Protein AF-A0A662CGD3-F1 (afdb_monomer)

Nearest PDB structures (foldseek):
  6g94-assembly1_A  TM=6.983E-01  e=3.030E+00  Escherichia coli K-12

pLDDT: mean 92.31, std 8.17, range [48.78, 98.56]

Foldseek 3Di:
DPPVVVVLCCCCPVPLVVLLVVLVVCQVCVVPFDCDDPNDGRVCVSVVSNVVSVVVNVVVVVVVLVVCCPPPHHCQSVVCVVPVDRDDDD

Solvent-accessible surface area (backbone atoms only — not comparable to full-atom values): 5134 Å² total; per-residue (Å²): 129,58,75,65,56,52,53,54,47,50,45,44,62,74,45,40,45,54,52,34,50,55,23,48,58,44,66,76,40,59,91,77,46,55,76,60,47,100,88,38,48,26,67,59,51,35,51,54,50,27,52,54,43,48,50,53,52,49,52,49,48,56,53,48,56,55,59,40,36,70,42,98,43,58,57,48,46,57,48,22,71,74,74,70,50,80,82,75,91,127

Secondary structure (DSSP, 8-state):
--HHHHHHHHHIIIIIHHHHHHHHHHHH-GGGS-SEETTEEHHHHHHHHHHHHHHHHHHHHHHHHHHHT-SSSTTHHHHHHHHSPPPP--

Radius of gyration: 18.24 Å; Cα contacts (8 Å, |Δi|>4): 64; chains: 1; bounding box: 45×20×48 Å

Mean predicted aligned error: 4.75 Å

Structure (mmCIF, N/CA/C/O backbone):
data_AF-A0A662CGD3-F1
#
_entry.id   AF-A0A662CGD3-F1
#
loop_
_atom_site.group_PDB
_atom_site.id
_atom_site.type_symbol
_atom_site.label_atom_id
_atom_site.label_alt_id
_atom_site.label_comp_id
_atom_s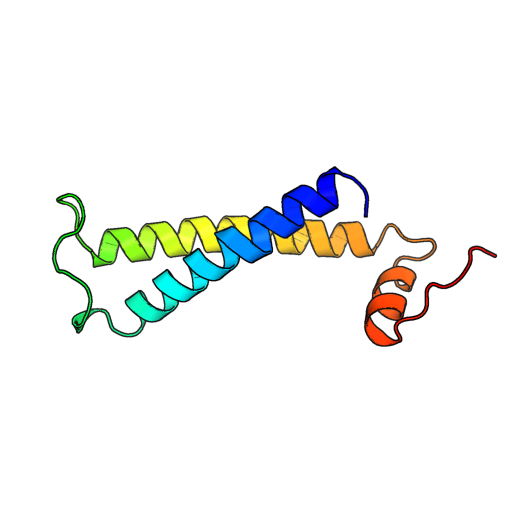ite.label_asym_id
_atom_site.label_entity_id
_atom_site.label_seq_id
_atom_site.pdbx_PDB_ins_code
_atom_site.Cartn_x
_atom_site.Cartn_y
_atom_site.Cartn_z
_atom_site.occupancy
_atom_site.B_iso_or_equiv
_atom_site.auth_seq_id
_atom_site.auth_comp_id
_atom_site.auth_asym_id
_atom_site.auth_atom_id
_atom_site.pdbx_PDB_model_num
ATOM 1 N N . PHE A 1 1 ? 10.216 3.691 -14.368 1.00 72.00 1 PHE A N 1
ATOM 2 C CA . PHE A 1 1 ? 8.773 3.713 -14.049 1.00 72.00 1 PHE A CA 1
ATOM 3 C C . PHE A 1 1 ? 8.014 4.556 -15.048 1.00 72.00 1 PHE A C 1
ATOM 5 O O . PHE A 1 1 ? 8.319 5.743 -15.187 1.00 72.00 1 PHE A O 1
ATOM 12 N N . ASN A 1 2 ? 7.021 3.962 -15.704 1.00 87.06 2 ASN A N 1
ATOM 13 C CA . ASN A 1 2 ? 6.062 4.733 -16.490 1.00 87.06 2 ASN A CA 1
AT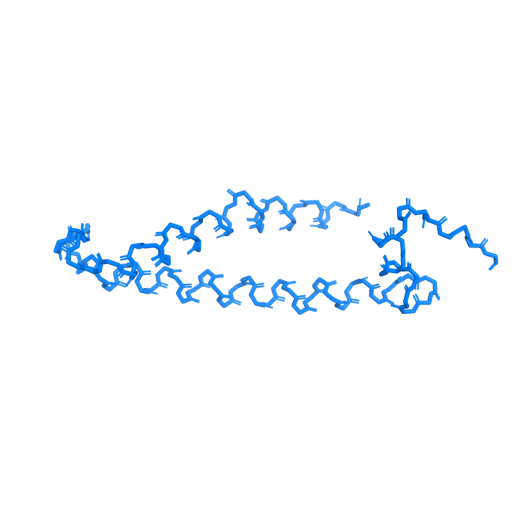OM 14 C C . ASN A 1 2 ? 5.134 5.557 -15.553 1.00 87.06 2 ASN A C 1
ATOM 16 O O . ASN A 1 2 ? 5.105 5.306 -14.341 1.00 87.06 2 ASN A O 1
ATOM 20 N N . PRO A 1 3 ? 4.402 6.562 -16.068 1.00 90.38 3 PRO A N 1
ATOM 21 C CA . PRO A 1 3 ? 3.532 7.404 -15.242 1.00 90.38 3 PRO A CA 1
ATOM 22 C C . PRO A 1 3 ? 2.488 6.616 -14.438 1.00 90.38 3 PRO A C 1
ATOM 24 O O . PRO A 1 3 ? 2.264 6.922 -13.269 1.00 90.38 3 PRO A O 1
ATOM 27 N N . LEU A 1 4 ? 1.911 5.564 -15.029 1.00 89.69 4 LEU A N 1
ATOM 28 C CA . LEU A 1 4 ? 0.913 4.717 -14.374 1.00 89.69 4 LEU A CA 1
ATOM 29 C C . LEU A 1 4 ? 1.497 3.988 -13.155 1.00 89.69 4 LEU A C 1
ATOM 31 O O . LEU A 1 4 ? 0.934 4.073 -12.070 1.00 89.69 4 LEU A O 1
ATOM 35 N N . GLN A 1 5 ? 2.666 3.358 -13.296 1.00 89.38 5 GLN A N 1
ATOM 36 C CA . GLN A 1 5 ? 3.366 2.672 -12.206 1.00 89.38 5 GLN A CA 1
ATOM 37 C C . GLN A 1 5 ? 3.673 3.617 -11.043 1.00 89.38 5 GLN A C 1
ATOM 39 O O . GLN A 1 5 ? 3.489 3.233 -9.892 1.00 89.38 5 GLN A O 1
ATOM 44 N N . LYS A 1 6 ? 4.109 4.855 -11.324 1.00 92.00 6 LYS A N 1
ATOM 45 C CA . LYS A 1 6 ? 4.385 5.847 -10.270 1.00 92.00 6 LYS A CA 1
ATOM 46 C C . LYS A 1 6 ? 3.127 6.167 -9.468 1.00 92.00 6 LYS A C 1
ATOM 48 O O . LYS A 1 6 ? 3.163 6.132 -8.242 1.00 92.00 6 LYS A O 1
ATOM 53 N N . VAL A 1 7 ? 2.023 6.455 -10.156 1.00 93.81 7 VAL A N 1
ATOM 54 C CA . VAL A 1 7 ? 0.748 6.792 -9.512 1.00 93.81 7 VAL A CA 1
ATOM 55 C C . VAL A 1 7 ? 0.221 5.604 -8.707 1.00 93.81 7 VAL A C 1
ATOM 57 O O . VAL A 1 7 ? -0.073 5.757 -7.522 1.00 93.81 7 VAL A O 1
ATOM 60 N N . SER A 1 8 ? 0.170 4.411 -9.305 1.00 92.88 8 SER A N 1
ATOM 61 C CA . SER A 1 8 ? -0.281 3.194 -8.622 1.00 92.88 8 SER A CA 1
ATOM 62 C C . SER A 1 8 ? 0.563 2.880 -7.386 1.00 92.88 8 SER A C 1
ATOM 64 O O . SER A 1 8 ? 0.009 2.532 -6.347 1.00 92.88 8 SER A O 1
ATOM 66 N N . TYR A 1 9 ? 1.885 3.056 -7.465 1.00 93.25 9 TYR A N 1
ATOM 67 C CA . TYR A 1 9 ? 2.783 2.825 -6.335 1.00 93.25 9 TYR A CA 1
ATOM 68 C C . TYR A 1 9 ? 2.565 3.833 -5.203 1.00 93.25 9 TYR A C 1
ATOM 70 O O . TYR A 1 9 ? 2.510 3.437 -4.042 1.00 93.25 9 TYR A O 1
ATOM 78 N N . VAL A 1 10 ? 2.382 5.120 -5.520 1.00 95.56 10 VAL A N 1
ATOM 79 C CA . VAL A 1 10 ? 2.096 6.150 -4.508 1.00 95.56 10 VAL A CA 1
ATOM 80 C C . VAL A 1 10 ? 0.796 5.840 -3.766 1.00 95.56 10 VAL A C 1
ATOM 82 O O . VAL A 1 10 ? 0.778 5.885 -2.536 1.00 95.56 10 VAL A O 1
ATOM 85 N N . PHE A 1 11 ? -0.267 5.466 -4.482 1.00 95.81 11 PHE A N 1
ATOM 86 C CA . PHE A 1 11 ? -1.523 5.066 -3.846 1.00 95.81 11 PHE A CA 1
ATOM 87 C C . PHE A 1 11 ? -1.367 3.803 -2.997 1.00 95.81 11 PHE A C 1
ATOM 89 O O . PHE A 1 11 ? -1.824 3.784 -1.855 1.00 95.81 11 PHE A O 1
ATOM 96 N N . ALA A 1 12 ? -0.701 2.764 -3.504 1.00 97.06 12 ALA A N 1
ATOM 97 C CA . ALA A 1 12 ? -0.492 1.536 -2.743 1.00 97.06 12 ALA A CA 1
ATOM 98 C C . ALA A 1 12 ? 0.319 1.797 -1.461 1.00 97.06 12 ALA A C 1
ATOM 100 O O . ALA A 1 12 ? -0.103 1.396 -0.378 1.00 97.06 12 ALA A O 1
ATOM 101 N N . MET A 1 13 ? 1.436 2.521 -1.561 1.00 96.31 13 MET A N 1
ATOM 102 C CA . MET A 1 13 ? 2.376 2.717 -0.453 1.00 96.31 13 MET A CA 1
ATOM 103 C C . MET A 1 13 ? 1.933 3.748 0.578 1.00 96.31 13 MET A C 1
ATOM 105 O O . MET A 1 13 ? 2.130 3.522 1.768 1.00 96.31 13 MET A O 1
ATOM 109 N N . TYR A 1 14 ? 1.377 4.883 0.153 1.00 96.44 14 TYR A N 1
ATOM 110 C CA . TYR A 1 14 ? 1.096 6.002 1.062 1.00 96.44 14 TYR A CA 1
ATOM 111 C C . TYR A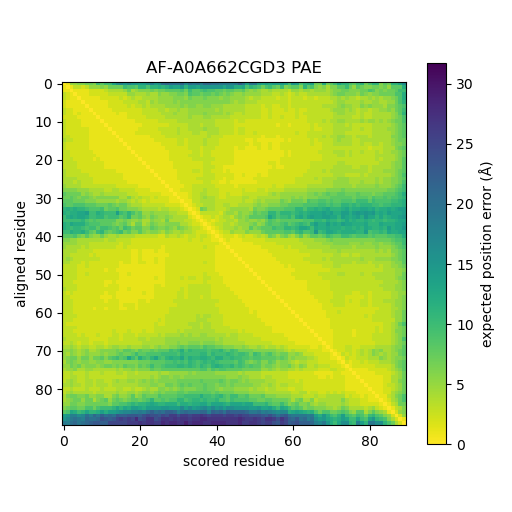 1 14 ? -0.378 6.128 1.447 1.00 96.44 14 TYR A C 1
ATOM 113 O O . TYR A 1 14 ? -0.691 6.868 2.375 1.00 96.44 14 TYR A O 1
ATOM 121 N N . LEU A 1 15 ? -1.276 5.399 0.778 1.00 97.19 15 LEU A N 1
ATOM 122 C CA . LEU A 1 15 ? -2.694 5.359 1.132 1.00 97.19 15 LEU A CA 1
ATOM 123 C C . LEU A 1 15 ? -3.136 3.948 1.529 1.00 97.19 15 LEU A C 1
ATOM 125 O O . LEU A 1 15 ? -3.587 3.747 2.653 1.00 97.19 15 LEU A O 1
ATOM 129 N N . GLY A 1 16 ? -2.967 2.964 0.644 1.00 98.00 16 GLY A N 1
ATOM 130 C CA . GLY A 1 16 ? -3.421 1.592 0.875 1.00 98.00 16 GLY A CA 1
ATOM 131 C C . GLY A 1 16 ? -2.744 0.937 2.079 1.00 98.00 16 GLY A C 1
ATOM 132 O O . GLY A 1 16 ? -3.424 0.516 3.012 1.00 98.00 16 GLY A O 1
ATOM 133 N N . MET A 1 17 ? -1.411 0.880 2.089 1.00 98.00 17 MET A N 1
ATOM 134 C CA . MET A 1 17 ? -0.651 0.225 3.159 1.00 98.00 17 MET A CA 1
ATOM 135 C C . MET A 1 17 ? -0.916 0.836 4.547 1.00 98.00 17 MET A C 1
ATOM 137 O O . MET A 1 17 ? -1.220 0.068 5.460 1.00 98.00 17 MET A O 1
ATOM 141 N N . PRO A 1 18 ? -0.891 2.171 4.749 1.00 98.19 18 PRO A N 1
ATOM 142 C CA . PRO A 1 18 ? -1.233 2.763 6.040 1.00 98.19 18 PRO A CA 1
ATOM 143 C C . PRO A 1 18 ? -2.650 2.420 6.499 1.00 98.19 18 PRO A C 1
ATOM 145 O O . PRO A 1 18 ? -2.840 2.040 7.652 1.00 98.19 18 PRO A O 1
ATOM 148 N N . LEU A 1 19 ? -3.640 2.498 5.603 1.00 98.44 19 LEU A N 1
ATOM 149 C CA . LEU A 1 19 ? -5.027 2.153 5.922 1.00 98.44 19 LEU A CA 1
ATOM 150 C C . LEU A 1 19 ? -5.179 0.675 6.309 1.00 98.44 19 LEU A C 1
ATOM 152 O O . LEU A 1 19 ? -5.869 0.367 7.285 1.00 98.44 19 LEU A O 1
ATOM 156 N N . LEU A 1 20 ? -4.506 -0.230 5.592 1.00 98.56 20 LEU A N 1
ATOM 157 C CA . LEU A 1 20 ? -4.505 -1.662 5.894 1.00 98.56 20 LEU A CA 1
ATOM 158 C C . LEU A 1 20 ? -3.865 -1.948 7.259 1.00 98.56 20 LEU A C 1
ATOM 160 O O . LEU A 1 20 ? -4.428 -2.689 8.060 1.00 98.56 20 LEU A O 1
ATOM 164 N N . ILE A 1 21 ? -2.714 -1.332 7.544 1.00 98.44 21 ILE A N 1
ATOM 165 C CA . ILE A 1 21 ? -1.987 -1.517 8.806 1.00 98.44 21 ILE A CA 1
ATOM 166 C C . ILE A 1 21 ? -2.807 -0.980 9.981 1.00 98.44 21 ILE A C 1
ATOM 168 O O . ILE A 1 21 ? -2.982 -1.684 10.972 1.00 98.44 21 ILE A O 1
ATOM 172 N N . ILE A 1 22 ? -3.344 0.239 9.874 1.00 97.75 22 ILE A N 1
ATOM 173 C CA . ILE A 1 22 ? -4.127 0.863 10.951 1.00 97.75 22 ILE A CA 1
ATOM 174 C C . ILE A 1 22 ? -5.382 0.039 11.252 1.00 97.75 22 ILE A C 1
ATOM 176 O O . ILE A 1 22 ? -5.670 -0.231 12.417 1.00 97.75 22 ILE A O 1
ATOM 180 N N . SER A 1 23 ? -6.114 -0.387 10.219 1.00 97.62 23 SER A N 1
ATOM 181 C CA . SER A 1 23 ? -7.295 -1.238 10.411 1.00 97.62 23 SER A CA 1
ATOM 182 C C . SER A 1 23 ? -6.945 -2.620 10.950 1.00 97.62 23 SER A C 1
ATOM 184 O O . SER A 1 23 ? -7.636 -3.099 11.842 1.00 97.62 23 SER A O 1
ATOM 186 N N . GLY A 1 24 ? -5.848 -3.229 10.495 1.00 97.88 24 GLY A N 1
ATOM 187 C CA . GLY A 1 24 ? -5.380 -4.515 11.011 1.00 97.88 24 GLY A CA 1
ATOM 188 C C . GLY A 1 24 ? -5.012 -4.441 12.492 1.00 97.88 24 GLY A C 1
ATOM 189 O O . GLY A 1 24 ? -5.464 -5.267 13.27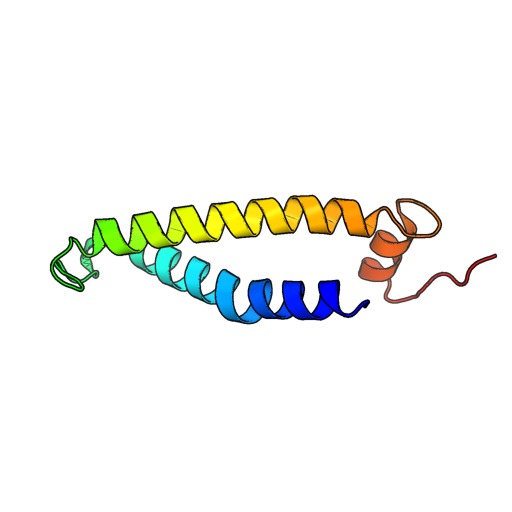9 1.00 97.88 24 GLY A O 1
ATOM 190 N N . ILE A 1 25 ? -4.268 -3.406 12.900 1.00 97.81 25 ILE A N 1
ATOM 191 C CA . ILE A 1 25 ? -3.927 -3.171 14.312 1.00 97.81 25 ILE A CA 1
ATOM 192 C C . ILE A 1 25 ? -5.189 -2.939 15.148 1.00 97.81 25 ILE A C 1
ATOM 194 O O . ILE A 1 25 ? -5.282 -3.470 16.253 1.00 97.81 25 ILE A O 1
ATOM 198 N N . ALA A 1 26 ? -6.162 -2.175 14.642 1.00 96.19 26 ALA A N 1
ATOM 199 C CA . ALA A 1 26 ? -7.432 -1.986 15.335 1.00 96.19 26 ALA A CA 1
ATOM 200 C C . ALA A 1 26 ? -8.130 -3.337 15.567 1.00 96.19 26 ALA A C 1
ATOM 202 O O . ALA A 1 26 ? -8.476 -3.657 16.702 1.00 96.19 26 ALA A O 1
ATOM 203 N N . LEU A 1 27 ? -8.252 -4.163 14.523 1.00 96.56 27 LEU A N 1
ATOM 204 C CA . LEU A 1 27 ? -8.897 -5.480 14.585 1.00 96.56 27 LEU A CA 1
ATOM 205 C C . LEU A 1 27 ? -8.160 -6.501 15.468 1.00 96.56 27 LEU A C 1
ATOM 207 O O . LEU A 1 27 ? -8.793 -7.444 15.935 1.00 96.56 27 LEU A O 1
ATOM 211 N N . MET A 1 28 ? -6.862 -6.321 15.742 1.00 97.31 28 MET A N 1
ATOM 212 C CA . MET A 1 28 ? -6.132 -7.141 16.723 1.00 97.31 28 MET A CA 1
ATOM 213 C C . MET A 1 28 ? -6.556 -6.868 18.173 1.00 97.31 28 MET A C 1
ATOM 215 O O . MET A 1 28 ? -6.386 -7.743 19.020 1.00 97.31 28 MET A O 1
ATOM 219 N N . PHE A 1 29 ? -7.086 -5.676 18.461 1.00 95.81 29 PHE A N 1
ATOM 220 C CA . PHE A 1 29 ? -7.513 -5.251 19.799 1.00 95.81 29 PHE A CA 1
ATOM 221 C C . PHE A 1 29 ? -8.937 -4.674 19.757 1.00 95.81 29 PHE A C 1
ATOM 223 O O . PHE A 1 29 ? -9.129 -3.481 20.032 1.00 95.81 29 PHE A O 1
ATOM 230 N N . PRO A 1 30 ? -9.952 -5.479 19.389 1.00 91.81 30 PRO A N 1
ATOM 231 C CA . PRO A 1 30 ? -11.319 -5.000 19.186 1.00 91.81 30 PRO A CA 1
ATOM 232 C C . PRO A 1 30 ? -11.917 -4.341 20.437 1.00 91.81 30 PRO A C 1
ATOM 234 O O . PRO A 1 30 ? -12.709 -3.410 20.321 1.00 91.81 30 PRO A O 1
ATOM 237 N N . GLU A 1 31 ? -11.491 -4.749 21.633 1.00 92.06 31 GLU A N 1
ATOM 238 C CA . GLU A 1 31 ? -11.887 -4.163 22.916 1.00 92.06 31 GLU A CA 1
ATOM 239 C C . GLU A 1 31 ? -11.412 -2.714 23.120 1.00 92.06 31 GLU A C 1
ATOM 241 O O . GLU A 1 31 ? -11.961 -1.997 23.956 1.00 92.06 31 GLU A O 1
ATOM 246 N N . LYS A 1 32 ? -10.399 -2.272 22.362 1.00 92.31 32 LYS A N 1
ATOM 247 C CA . LYS A 1 32 ? -9.874 -0.896 22.396 1.00 92.31 32 LYS A CA 1
ATOM 248 C C . LYS A 1 32 ? -10.503 0.007 21.334 1.00 92.31 32 LYS A C 1
ATOM 250 O O . LYS A 1 32 ? -10.242 1.210 21.327 1.00 92.31 32 LYS A O 1
ATOM 255 N N . ILE A 1 33 ? -11.301 -0.552 20.427 1.00 92.44 33 ILE A N 1
ATOM 256 C CA .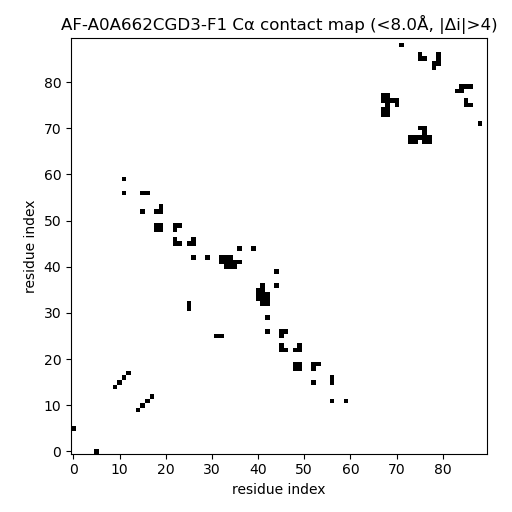 ILE A 1 33 ? -11.982 0.200 19.375 1.00 92.44 33 ILE A CA 1
ATOM 257 C C . ILE A 1 33 ? -13.200 0.927 19.968 1.00 92.44 33 ILE A C 1
ATOM 259 O O . ILE A 1 33 ? -13.893 0.412 20.842 1.00 92.44 33 ILE A O 1
ATOM 263 N N . SER A 1 34 ? -13.506 2.128 19.465 1.00 89.38 34 SER A N 1
ATOM 264 C CA . SER A 1 34 ? -14.762 2.810 19.802 1.00 89.38 34 SER A CA 1
ATOM 265 C C . SER A 1 34 ? -15.971 1.956 19.410 1.00 89.38 34 SER A C 1
ATOM 267 O O . SER A 1 34 ? -16.090 1.538 18.260 1.00 89.38 34 SER A O 1
ATOM 269 N N . ASN A 1 35 ? -16.928 1.780 20.324 1.00 87.38 35 ASN A N 1
ATOM 270 C CA . ASN A 1 35 ? -18.163 1.032 20.056 1.00 87.38 35 ASN A CA 1
ATOM 271 C C . ASN A 1 35 ? -18.934 1.566 18.836 1.00 87.38 35 ASN A C 1
ATOM 273 O O . ASN A 1 35 ? -19.597 0.804 18.135 1.00 87.38 35 ASN A O 1
ATOM 277 N N . SER A 1 36 ? -18.830 2.871 18.565 1.00 90.19 36 SER A N 1
ATOM 278 C CA . SER A 1 36 ? -19.463 3.513 17.418 1.00 90.19 36 SER A CA 1
ATOM 279 C C . SER A 1 36 ? -18.534 4.534 16.763 1.00 90.19 36 SER A C 1
ATOM 281 O O . SER A 1 36 ? -17.924 5.368 17.437 1.00 90.19 36 SER A O 1
ATOM 283 N N . ILE A 1 37 ? -18.477 4.499 15.436 1.00 90.00 37 ILE A N 1
ATOM 284 C CA . ILE A 1 37 ? -17.790 5.457 14.566 1.00 90.00 37 ILE A CA 1
ATOM 285 C C . ILE A 1 37 ? -18.806 5.863 13.498 1.00 90.00 37 ILE A C 1
ATOM 287 O O . ILE A 1 37 ? -19.430 5.000 12.903 1.00 90.00 37 ILE A O 1
ATOM 291 N N . PHE A 1 38 ? -19.050 7.159 13.279 1.00 86.31 38 PHE A N 1
ATOM 292 C CA . PHE A 1 38 ? -20.061 7.636 12.312 1.00 86.31 38 PHE A CA 1
ATOM 293 C C . PHE A 1 38 ? -21.459 6.986 12.448 1.00 86.31 38 PHE A C 1
ATOM 295 O O . PHE A 1 38 ? -22.167 6.818 11.459 1.00 86.31 38 PHE A O 1
ATOM 302 N N . LYS A 1 39 ? -21.880 6.648 13.677 1.00 90.38 39 LYS A N 1
ATOM 303 C CA . LYS A 1 39 ? -23.142 5.940 13.994 1.00 90.38 39 LYS A CA 1
ATOM 304 C C . LYS A 1 39 ? -23.224 4.487 13.492 1.00 90.38 39 LYS A C 1
ATOM 306 O O . LYS A 1 39 ? -24.299 3.897 13.549 1.00 90.38 39 LYS A O 1
ATOM 311 N N . ILE A 1 40 ? -22.118 3.904 13.039 1.00 92.25 40 ILE A N 1
ATOM 312 C CA . ILE A 1 40 ? -21.986 2.469 12.759 1.00 92.25 40 ILE A CA 1
ATOM 313 C C . ILE A 1 40 ? -21.049 1.824 13.782 1.00 92.25 40 ILE A C 1
ATOM 315 O O . ILE A 1 40 ? -20.262 2.513 14.429 1.00 92.25 40 ILE A O 1
ATOM 319 N N . SER A 1 41 ? -21.132 0.501 13.945 1.00 93.62 41 SER A N 1
ATOM 320 C CA . SER A 1 41 ? -20.218 -0.232 14.829 1.00 93.62 41 SER A CA 1
ATOM 321 C C . SER A 1 41 ? -18.769 0.021 14.4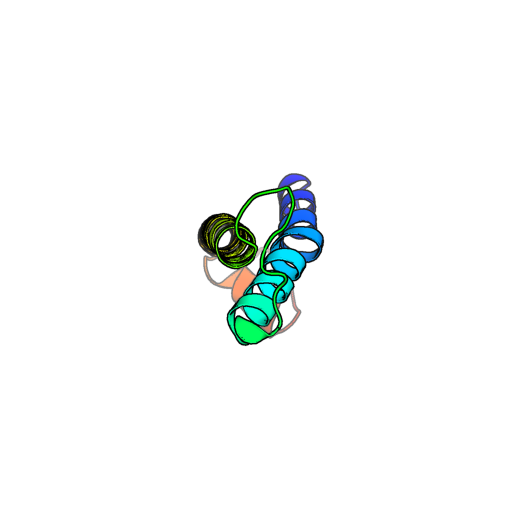10 1.00 93.62 41 SER A C 1
ATOM 323 O O . SER A 1 41 ? -18.430 -0.142 13.236 1.00 93.62 41 SER A O 1
ATOM 325 N N . GLY A 1 42 ? -17.911 0.406 15.359 1.00 94.00 42 GLY A N 1
ATOM 326 C CA . GLY A 1 42 ? -16.491 0.613 15.065 1.00 94.00 42 GLY A CA 1
ATOM 327 C C . GLY A 1 42 ? -15.821 -0.660 14.550 1.00 94.00 42 GLY A C 1
ATOM 328 O O . GLY A 1 42 ? -15.023 -0.590 13.620 1.00 94.00 42 GLY A O 1
ATOM 329 N N . LEU A 1 43 ? -16.221 -1.824 15.073 1.00 95.12 43 LEU A N 1
ATOM 330 C CA . LEU A 1 43 ? -15.756 -3.120 14.582 1.00 95.12 43 LEU A CA 1
ATOM 331 C C . LEU A 1 43 ? -16.118 -3.315 13.104 1.00 95.12 43 LEU A C 1
ATOM 333 O O . LEU A 1 43 ? -15.240 -3.595 12.297 1.00 95.12 43 LEU A O 1
ATOM 337 N N . LEU A 1 44 ? -17.386 -3.084 12.742 1.00 95.31 44 LEU A N 1
ATOM 338 C CA . LEU A 1 44 ? -17.851 -3.191 11.355 1.00 95.31 44 LEU A CA 1
ATOM 339 C C . LEU A 1 44 ? -17.114 -2.215 10.427 1.00 95.31 44 LEU A C 1
ATOM 341 O O . LEU A 1 44 ? -16.792 -2.566 9.293 1.00 95.31 44 LEU A O 1
ATOM 345 N N . PHE A 1 45 ? -16.842 -0.995 10.901 1.00 96.06 45 PHE A N 1
ATOM 346 C CA . PHE A 1 45 ? -16.109 0.011 10.135 1.00 96.06 45 PHE A CA 1
ATOM 347 C C . PHE A 1 45 ? -14.686 -0.450 9.802 1.00 96.06 45 PHE A C 1
ATOM 349 O O . PHE A 1 45 ? -14.305 -0.442 8.630 1.00 96.06 45 PHE A O 1
ATOM 356 N N . TYR A 1 46 ? -13.909 -0.864 10.810 1.00 96.81 46 TYR A N 1
ATOM 357 C CA . TYR A 1 46 ? -12.530 -1.307 10.592 1.00 96.81 46 TYR A CA 1
ATOM 358 C C . TYR A 1 46 ? -12.459 -2.613 9.800 1.00 96.81 46 TYR A C 1
ATOM 360 O O . TYR A 1 46 ? -11.591 -2.722 8.938 1.00 96.81 46 TYR A O 1
ATOM 368 N N . ASP A 1 47 ? -13.380 -3.549 10.031 1.00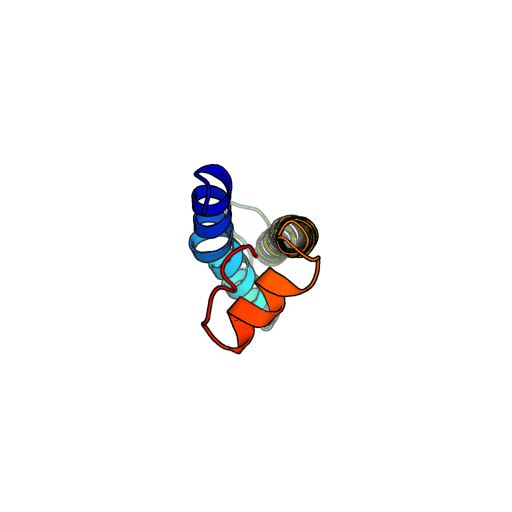 97.19 47 ASP A N 1
ATOM 369 C CA . ASP A 1 47 ? -13.471 -4.810 9.286 1.00 97.19 47 ASP A CA 1
ATOM 370 C C . ASP A 1 47 ? -13.734 -4.564 7.794 1.00 97.19 47 ASP A C 1
ATOM 372 O O . ASP A 1 47 ? -12.951 -4.962 6.929 1.00 97.19 47 ASP A O 1
ATOM 376 N N . THR A 1 48 ? -14.770 -3.778 7.487 1.00 97.38 48 THR A N 1
ATOM 377 C CA . THR A 1 48 ? -15.117 -3.420 6.104 1.00 97.38 48 THR A CA 1
ATOM 378 C C . THR A 1 48 ? -13.963 -2.693 5.413 1.00 97.38 48 THR A C 1
ATOM 380 O O . THR A 1 48 ? -13.625 -3.002 4.268 1.00 97.38 48 THR A O 1
ATOM 383 N N . LEU A 1 49 ? -13.329 -1.741 6.106 1.00 97.44 49 LEU A N 1
ATOM 384 C CA . LEU A 1 49 ? -12.183 -1.009 5.573 1.00 97.44 49 LEU A CA 1
ATOM 385 C C . LEU A 1 49 ? -11.006 -1.950 5.285 1.00 97.44 49 LEU A C 1
ATOM 387 O O . LEU A 1 49 ? -10.423 -1.873 4.203 1.00 97.44 49 LEU A O 1
ATOM 391 N N . HIS A 1 50 ? -10.679 -2.846 6.218 1.00 98.38 50 HIS A N 1
ATOM 392 C CA . HIS A 1 50 ? -9.562 -3.777 6.081 1.00 98.38 50 HIS A CA 1
ATOM 393 C C . HIS A 1 50 ? -9.760 -4.725 4.897 1.00 98.38 50 HIS A C 1
ATOM 395 O O . HIS A 1 50 ? -8.857 -4.875 4.072 1.00 98.38 50 HIS A O 1
ATOM 401 N N . ILE A 1 51 ? -10.953 -5.312 4.769 1.00 98.56 51 ILE A N 1
ATOM 402 C CA . ILE A 1 51 ? -11.277 -6.248 3.688 1.00 98.56 51 ILE A CA 1
ATOM 403 C C . ILE A 1 51 ? -11.193 -5.555 2.325 1.00 98.56 51 ILE A C 1
ATOM 405 O O . ILE A 1 51 ? -10.551 -6.078 1.413 1.00 98.56 51 ILE A O 1
ATOM 409 N N . ILE A 1 52 ? -11.792 -4.368 2.177 1.00 98.56 52 ILE A N 1
ATOM 410 C CA . ILE A 1 52 ? -11.785 -3.636 0.901 1.00 98.56 52 ILE A CA 1
ATOM 411 C C . ILE A 1 52 ? -10.355 -3.262 0.500 1.00 98.56 52 ILE A C 1
ATOM 413 O O . ILE A 1 52 ? -9.938 -3.525 -0.631 1.00 98.56 52 ILE A O 1
ATOM 417 N N . VAL A 1 53 ? -9.586 -2.667 1.416 1.00 98.44 53 VAL A N 1
ATOM 418 C CA . VAL A 1 53 ? -8.209 -2.240 1.129 1.00 98.44 53 VAL A CA 1
ATOM 419 C C . VAL A 1 53 ? -7.313 -3.450 0.860 1.00 98.44 53 VAL A C 1
ATOM 421 O O . VAL A 1 53 ? -6.531 -3.430 -0.092 1.00 98.44 53 VAL A O 1
ATOM 424 N N . GLY A 1 54 ? -7.458 -4.524 1.639 1.00 98.56 54 GLY A N 1
ATOM 425 C CA . GLY A 1 54 ? -6.707 -5.767 1.463 1.00 98.56 54 GLY A CA 1
ATOM 426 C C . GLY A 1 54 ? -6.989 -6.429 0.117 1.00 98.56 54 GLY A C 1
ATOM 427 O O . GLY A 1 54 ? -6.058 -6.853 -0.570 1.00 98.56 54 GLY A O 1
ATOM 428 N N . PHE A 1 55 ? -8.250 -6.444 -0.316 1.00 98.50 55 PHE A N 1
ATOM 429 C CA . PHE A 1 55 ? -8.632 -6.943 -1.635 1.00 98.50 55 PHE A CA 1
ATOM 430 C C . PHE A 1 55 ? -8.003 -6.118 -2.768 1.00 98.50 55 PHE A C 1
ATOM 432 O O . PHE A 1 55 ? -7.380 -6.678 -3.672 1.00 98.50 55 PHE A O 1
ATOM 439 N N . VAL A 1 56 ? -8.088 -4.785 -2.696 1.00 98.06 56 VAL A N 1
ATOM 440 C CA . VAL A 1 56 ? -7.491 -3.890 -3.703 1.00 98.06 56 VAL A CA 1
ATOM 441 C C . VAL A 1 56 ? -5.968 -4.053 -3.766 1.00 98.06 56 VAL A C 1
ATOM 443 O O . VAL A 1 56 ? -5.408 -4.152 -4.859 1.00 98.06 56 VAL A O 1
ATOM 446 N N . LEU A 1 57 ? -5.287 -4.132 -2.618 1.00 98.25 57 LEU A N 1
ATOM 447 C CA . LEU A 1 57 ? -3.836 -4.347 -2.570 1.00 98.25 57 LEU A CA 1
ATOM 448 C C . LEU A 1 57 ? -3.431 -5.741 -3.062 1.00 98.25 57 LEU A C 1
ATOM 450 O O . LEU A 1 57 ? -2.371 -5.886 -3.669 1.00 98.25 57 LEU A O 1
ATOM 454 N N . SER A 1 58 ? -4.283 -6.750 -2.876 1.00 98.19 58 SER A N 1
ATOM 455 C CA . SER A 1 58 ? -4.062 -8.090 -3.432 1.00 98.19 58 SER A CA 1
ATOM 456 C C . SER A 1 58 ? -4.118 -8.073 -4.962 1.00 98.19 58 SER A C 1
ATOM 458 O O . SER A 1 58 ? -3.240 -8.637 -5.615 1.00 98.19 58 SER A O 1
ATOM 460 N N . ILE A 1 59 ? -5.088 -7.362 -5.552 1.00 97.69 59 ILE A N 1
ATOM 461 C CA . ILE A 1 59 ? -5.139 -7.147 -7.008 1.00 97.69 59 ILE A CA 1
ATOM 462 C C . ILE A 1 59 ? -3.892 -6.396 -7.480 1.00 97.69 59 ILE A C 1
ATOM 464 O O . ILE A 1 59 ? -3.264 -6.800 -8.462 1.00 97.69 59 ILE A O 1
ATOM 468 N N . PHE A 1 60 ? -3.508 -5.328 -6.774 1.00 96.56 60 PHE A N 1
ATOM 469 C CA . PHE A 1 60 ? -2.289 -4.581 -7.080 1.00 96.56 60 PHE A CA 1
ATOM 470 C C . PHE A 1 60 ? -1.059 -5.491 -7.079 1.00 96.56 60 PHE A C 1
ATOM 472 O O . PHE A 1 60 ? -0.266 -5.407 -8.011 1.00 96.56 60 PHE A O 1
ATOM 479 N N . LEU A 1 61 ? -0.915 -6.385 -6.097 1.00 96.69 61 LEU A N 1
ATOM 480 C CA . LEU A 1 61 ? 0.200 -7.329 -6.032 1.00 96.69 61 LEU A CA 1
ATOM 481 C C . LEU A 1 61 ? 0.227 -8.262 -7.248 1.00 96.69 61 LEU A C 1
ATOM 483 O O . LEU A 1 61 ? 1.280 -8.422 -7.859 1.00 96.69 61 LEU A O 1
ATOM 487 N N . VAL A 1 62 ? -0.913 -8.840 -7.636 1.00 97.88 62 VAL A N 1
ATOM 488 C CA . VAL A 1 62 ? -0.994 -9.720 -8.817 1.00 97.88 62 VAL A CA 1
ATOM 489 C C . VAL A 1 62 ? -0.576 -8.972 -10.084 1.00 97.88 62 VAL A C 1
ATOM 491 O O . VAL A 1 62 ? 0.259 -9.460 -10.848 1.00 97.88 62 VAL A O 1
ATOM 494 N N . ILE A 1 63 ? -1.104 -7.762 -10.287 1.00 95.81 63 ILE A N 1
ATOM 495 C CA . ILE A 1 63 ? -0.740 -6.915 -11.430 1.00 95.81 63 ILE A CA 1
ATOM 496 C C . ILE A 1 63 ? 0.743 -6.538 -11.367 1.00 95.81 63 ILE A C 1
ATOM 498 O O . ILE A 1 63 ? 1.432 -6.589 -12.382 1.00 95.81 63 ILE A O 1
ATOM 502 N N . HIS A 1 64 ? 1.250 -6.184 -10.187 1.00 94.19 64 HIS A N 1
ATOM 503 C CA . HIS A 1 64 ? 2.642 -5.807 -9.984 1.00 94.19 64 HIS A CA 1
ATOM 504 C C . HIS A 1 64 ? 3.581 -6.952 -10.371 1.00 94.19 64 HIS A C 1
ATOM 506 O O . HIS A 1 64 ? 4.466 -6.750 -11.204 1.00 94.19 64 HIS A O 1
ATOM 512 N N . LEU A 1 65 ? 3.323 -8.162 -9.868 1.00 95.00 65 LEU A N 1
ATOM 513 C CA . LEU A 1 65 ? 4.076 -9.364 -10.226 1.00 95.00 65 LEU A CA 1
ATOM 514 C C . LEU A 1 65 ? 4.035 -9.630 -11.733 1.00 95.00 65 LEU A C 1
ATOM 516 O O . LEU A 1 65 ? 5.082 -9.893 -12.320 1.00 95.00 65 LEU A O 1
ATOM 520 N N . TYR A 1 66 ? 2.870 -9.491 -12.374 1.00 94.25 66 TYR A N 1
ATOM 521 C CA . TYR A 1 66 ? 2.764 -9.604 -13.830 1.00 94.25 66 TYR A CA 1
ATOM 522 C C . TYR A 1 66 ? 3.633 -8.560 -14.543 1.00 94.25 66 TYR A C 1
ATOM 524 O O . TYR A 1 66 ? 4.422 -8.909 -15.417 1.00 94.25 66 TYR A O 1
ATOM 532 N N . THR A 1 67 ? 3.568 -7.286 -14.147 1.00 92.25 67 THR A N 1
ATOM 533 C CA . THR A 1 67 ? 4.381 -6.236 -14.784 1.00 92.25 67 THR A CA 1
ATOM 534 C C . THR A 1 67 ? 5.883 -6.438 -14.596 1.00 92.25 67 THR A C 1
ATOM 536 O O . THR A 1 67 ? 6.652 -6.072 -15.481 1.00 92.25 67 THR A O 1
ATOM 539 N N . CYS A 1 68 ? 6.311 -7.072 -13.502 1.00 91.44 68 CYS A N 1
ATOM 540 C CA . CYS A 1 68 ? 7.707 -7.454 -13.294 1.00 91.44 68 CYS A CA 1
ATOM 541 C C . CYS A 1 68 ? 8.186 -8.540 -14.275 1.00 91.44 68 CYS A C 1
ATOM 543 O O . CYS A 1 68 ? 9.389 -8.696 -14.457 1.00 91.44 68 CYS A O 1
ATOM 545 N N . THR A 1 69 ? 7.279 -9.252 -14.953 1.00 92.81 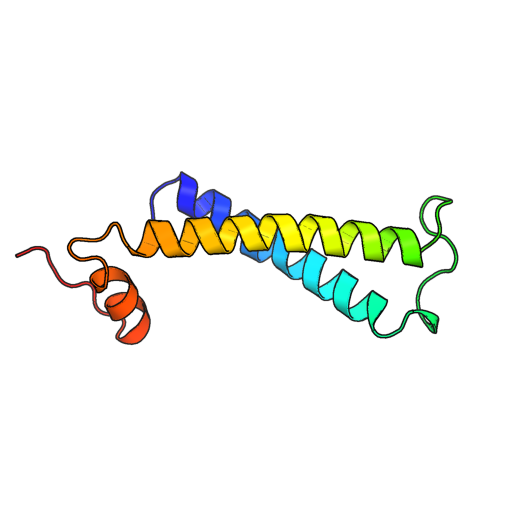69 THR A N 1
ATOM 546 C CA . THR A 1 69 ? 7.638 -10.217 -16.008 1.00 92.81 69 THR A CA 1
ATOM 547 C C . THR A 1 69 ? 7.792 -9.588 -17.396 1.00 92.81 69 THR A C 1
ATOM 549 O O . THR A 1 69 ? 8.222 -10.270 -18.319 1.00 92.81 69 THR A O 1
ATOM 552 N N . LEU A 1 70 ? 7.481 -8.296 -17.558 1.00 90.31 70 LEU A N 1
ATOM 553 C CA . LEU A 1 70 ? 7.518 -7.588 -18.848 1.00 90.31 70 LEU A CA 1
ATOM 554 C C . LEU A 1 70 ? 8.882 -6.944 -19.170 1.00 90.31 70 LEU A C 1
ATOM 556 O O . LEU A 1 70 ? 8.948 -6.043 -20.003 1.00 90.31 70 LEU A O 1
ATOM 560 N N . GLY A 1 71 ? 9.955 -7.354 -18.487 1.00 85.75 71 GLY A N 1
ATOM 561 C CA . GLY A 1 71 ? 11.325 -7.018 -18.897 1.00 85.75 71 GLY A CA 1
ATOM 562 C C . GLY A 1 71 ? 11.784 -7.855 -20.094 1.00 85.75 71 GLY A C 1
ATOM 563 O O . GLY A 1 71 ? 11.013 -8.650 -20.625 1.00 85.75 71 GLY A O 1
ATOM 564 N N . ASP A 1 72 ? 13.058 -7.737 -20.476 1.00 86.69 72 ASP A N 1
ATOM 565 C CA . ASP A 1 72 ? 13.637 -8.493 -21.606 1.00 86.69 72 ASP A CA 1
ATOM 566 C C . ASP A 1 72 ? 13.440 -9.993 -21.506 1.00 86.69 72 ASP A C 1
ATOM 568 O O . ASP A 1 72 ? 13.135 -10.684 -22.478 1.00 86.69 72 ASP A O 1
ATOM 572 N N . LYS A 1 73 ? 13.607 -10.498 -20.287 1.00 89.25 73 LYS A N 1
ATOM 573 C CA . LYS A 1 73 ? 13.228 -11.846 -19.900 1.00 89.25 73 LYS A CA 1
ATOM 574 C C . LYS A 1 73 ? 12.355 -11.736 -18.652 1.00 89.25 73 LYS A C 1
ATOM 576 O O . LYS A 1 73 ? 12.600 -10.855 -17.821 1.00 89.25 73 LYS A O 1
ATOM 581 N N . PRO A 1 74 ? 11.412 -12.671 -18.436 1.00 87.50 74 PRO A N 1
ATOM 582 C CA . PRO A 1 74 ? 10.516 -12.642 -17.279 1.00 87.50 74 PRO A CA 1
ATOM 583 C C . PRO A 1 74 ? 11.200 -12.526 -15.907 1.00 87.50 74 PRO A C 1
ATOM 585 O O . PRO A 1 74 ? 10.560 -12.108 -14.950 1.00 87.50 74 PRO A O 1
ATOM 588 N N . GLY A 1 75 ? 12.484 -12.891 -15.793 1.00 88.75 75 GLY A N 1
ATOM 589 C CA . GLY A 1 75 ? 13.270 -12.803 -14.558 1.00 88.75 75 GLY A CA 1
ATOM 590 C C . GLY A 1 75 ? 14.196 -11.586 -14.440 1.00 88.75 75 GLY A C 1
ATOM 591 O O . GLY A 1 75 ? 14.734 -11.365 -13.356 1.00 88.75 75 GLY A O 1
ATOM 592 N N . THR A 1 76 ? 14.397 -10.797 -15.500 1.00 90.88 76 THR A N 1
ATOM 593 C CA . THR A 1 76 ? 15.406 -9.720 -15.515 1.00 90.88 76 THR A CA 1
ATOM 594 C C . THR A 1 76 ? 15.082 -8.634 -14.493 1.00 90.88 76 THR A C 1
ATOM 596 O O . THR A 1 76 ? 15.916 -8.324 -13.648 1.00 90.88 76 THR A O 1
ATOM 599 N N . LEU A 1 77 ? 13.841 -8.132 -14.469 1.00 91.00 77 LEU A N 1
ATOM 600 C CA . LEU A 1 77 ? 13.440 -7.101 -13.501 1.00 91.00 77 LEU A CA 1
ATOM 601 C C . LEU A 1 77 ? 13.479 -7.616 -12.054 1.00 91.00 77 LEU A C 1
ATOM 603 O O . LEU A 1 77 ? 13.870 -6.879 -11.151 1.00 91.00 77 LEU A O 1
ATOM 607 N N . PHE A 1 78 ? 13.134 -8.888 -11.821 1.00 92.44 78 PHE A N 1
ATOM 608 C CA . PHE A 1 78 ? 13.268 -9.507 -10.499 1.00 92.44 78 PHE A CA 1
ATOM 609 C C . PHE A 1 78 ? 14.726 -9.595 -10.051 1.00 92.44 78 PHE A C 1
ATOM 611 O O . PHE A 1 78 ? 15.040 -9.258 -8.910 1.00 92.44 78 PHE A O 1
ATOM 618 N N . LYS A 1 79 ? 15.628 -9.991 -10.951 1.00 91.44 79 LYS A N 1
ATOM 619 C CA . LYS A 1 79 ? 17.066 -10.034 -10.679 1.00 91.44 79 LYS A CA 1
ATOM 620 C C . LYS A 1 79 ? 17.605 -8.638 -10.366 1.00 91.44 79 LYS A C 1
ATOM 622 O O . LYS A 1 79 ? 18.308 -8.494 -9.367 1.00 91.44 79 LYS A O 1
ATOM 627 N N . SER A 1 80 ? 17.196 -7.626 -11.135 1.00 91.94 80 SER A N 1
ATOM 628 C CA . SER A 1 80 ? 17.546 -6.221 -10.900 1.00 91.94 80 S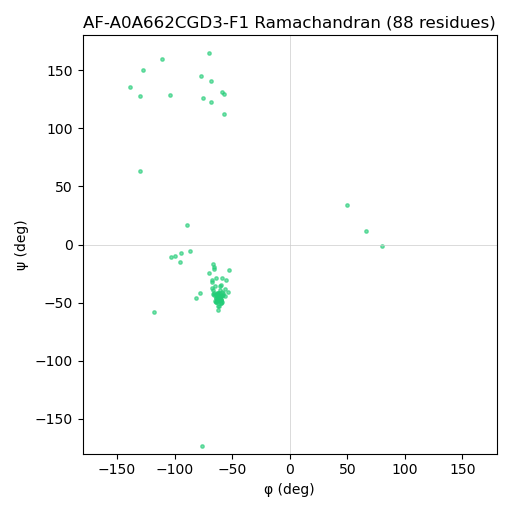ER A CA 1
ATOM 629 C C . SER A 1 80 ? 17.082 -5.698 -9.542 1.00 91.94 80 SER A C 1
ATOM 631 O O . SER A 1 80 ? 17.793 -4.913 -8.922 1.00 91.94 80 SER A O 1
ATOM 633 N N . MET A 1 81 ? 15.927 -6.141 -9.036 1.00 92.69 81 MET A N 1
ATOM 634 C CA . MET A 1 81 ? 15.482 -5.788 -7.680 1.00 92.69 81 MET A CA 1
ATOM 635 C C . MET A 1 81 ? 16.367 -6.399 -6.584 1.00 92.69 81 MET A C 1
ATOM 637 O O . MET A 1 81 ? 16.533 -5.787 -5.533 1.00 92.69 81 MET A O 1
ATOM 641 N N . ILE A 1 82 ? 16.934 -7.588 -6.814 1.00 93.38 82 ILE A N 1
ATOM 642 C CA . ILE A 1 82 ? 17.769 -8.295 -5.830 1.00 93.38 82 ILE A CA 1
ATOM 643 C C . ILE A 1 82 ? 19.206 -7.766 -5.836 1.00 93.38 82 ILE A C 1
ATOM 645 O O . ILE A 1 82 ? 19.785 -7.549 -4.775 1.00 93.38 82 ILE A O 1
ATOM 649 N N . ASN A 1 83 ? 19.799 -7.590 -7.019 1.00 93.81 83 ASN A N 1
ATOM 650 C CA . ASN A 1 83 ? 21.206 -7.208 -7.153 1.00 93.81 83 ASN A CA 1
ATOM 651 C C . ASN A 1 83 ? 21.423 -5.691 -7.312 1.00 93.81 83 ASN A C 1
ATOM 653 O O . ASN A 1 83 ? 22.550 -5.233 -7.159 1.00 93.81 83 ASN A O 1
ATOM 657 N N . GLY A 1 84 ? 20.375 -4.921 -7.620 1.00 90.31 84 GLY A N 1
ATOM 658 C CA . GLY A 1 84 ? 20.434 -3.474 -7.841 1.00 90.31 84 GLY A CA 1
ATOM 659 C C . GLY A 1 84 ? 20.936 -3.034 -9.223 1.00 90.31 84 GLY A C 1
ATOM 660 O O . GLY A 1 84 ? 20.956 -1.835 -9.493 1.00 90.31 84 GLY A O 1
ATOM 661 N N . TYR A 1 85 ? 21.311 -3.959 -10.111 1.00 88.69 85 TYR A N 1
ATOM 662 C CA . TYR A 1 85 ? 21.839 -3.660 -11.445 1.00 88.69 85 TYR A CA 1
ATOM 663 C C . TYR A 1 85 ? 20.777 -3.915 -12.521 1.00 88.69 85 TYR A C 1
ATOM 665 O O . TYR A 1 85 ? 20.177 -4.991 -12.575 1.00 88.69 85 TYR A O 1
ATOM 673 N N . HIS A 1 86 ? 20.548 -2.936 -13.399 1.00 82.62 86 HIS A N 1
ATOM 674 C CA . HIS A 1 86 ? 19.792 -3.170 -14.632 1.00 82.62 86 HIS A CA 1
ATOM 675 C C . HIS A 1 86 ? 20.680 -3.924 -15.618 1.00 82.62 86 HIS A C 1
ATOM 677 O O . HIS A 1 86 ? 21.794 -3.486 -15.893 1.00 82.62 86 HIS A O 1
ATOM 683 N N . GLU A 1 87 ? 20.197 -5.059 -16.121 1.00 76.12 87 GLU A N 1
ATOM 684 C CA . GLU A 1 87 ? 20.821 -5.688 -17.284 1.00 76.12 87 GLU A CA 1
ATOM 685 C C . GLU A 1 87 ? 20.546 -4.769 -18.480 1.00 76.12 87 GLU A C 1
ATOM 687 O O . GLU A 1 87 ? 19.397 -4.400 -18.724 1.00 76.12 87 GLU A O 1
ATOM 692 N N . GLU A 1 88 ? 21.601 -4.311 -19.154 1.00 64.25 88 GLU A N 1
ATOM 693 C CA . GLU A 1 88 ? 21.447 -3.598 -20.419 1.00 64.25 88 GLU A CA 1
ATOM 694 C C . GLU A 1 88 ? 20.942 -4.589 -21.473 1.00 64.25 88 GLU A C 1
ATOM 696 O O . GLU A 1 88 ? 21.341 -5.754 -21.473 1.00 64.25 88 GLU A O 1
ATOM 701 N N . HIS A 1 89 ? 20.037 -4.127 -22.337 1.00 58.00 89 HIS A N 1
ATOM 702 C CA . HIS A 1 89 ? 19.558 -4.902 -23.474 1.00 58.00 89 HIS A CA 1
ATOM 703 C C . HIS A 1 89 ? 20.765 -5.301 -24.350 1.00 58.00 89 HIS A C 1
ATOM 705 O O . HIS A 1 89 ? 21.377 -4.423 -24.959 1.00 58.00 89 HIS A O 1
ATOM 711 N N . GLU A 1 90 ? 21.105 -6.593 -24.412 1.00 48.78 90 GLU A N 1
ATOM 712 C CA . GLU A 1 90 ? 21.878 -7.172 -25.529 1.00 48.78 90 GLU A CA 1
ATOM 713 C C . GLU A 1 90 ? 20.953 -7.499 -26.704 1.00 48.78 90 GLU A C 1
ATOM 715 O O . GLU A 1 90 ? 19.879 -8.106 -26.464 1.00 48.78 90 GLU A O 1
#

Sequence (90 aa):
FNPLQKVSYVFAMYLGMPLLIISGIALMFPEKISNSIFKISGLLFYDTLHIIVGFVLSIFLVIHLYTCTLGDKPGTLFKSMINGYHEEHE